Protein AF-A0A7C2L705-F1 (afdb_monomer_lite)

Foldseek 3Di:
DDDPDPPVVPPPPPPPDDDQDAQQVAAEEEECADVSVVCVVVVLVVVVVSNHHSVSYHYFDDQDPVLCVVFQPQLADPPDDPRLSSVRSRVRCLCPVDPDHHQEYEAELEFAAADPCVVVDPGGGDDPSNSCSLVSSCCSCPVVHVSCVVRNYHYHYFYAHNNCVVCHCVRVVD

Sequence (174 aa):
MRIPTLRIWFGKKASAASPPKDRSQVRVGIPKVLNIWSTHQFWVGFLTALGIAPENIVFSSDTSEEQYREYGKGRGTVDCCYPVKCMSGHYGELIFGQKKKLDILLSPMIYSLPSFLRGHVLDTLTCTRVMAGPENIKAGFLKERDVFAENGIRYVSPFVSLGEPEKVPKQLYL

Radius of gyration: 18.91 Å; chains: 1; bounding box: 42×30×74 Å

Structure (mmCIF, N/CA/C/O backbone):
data_AF-A0A7C2L705-F1
#
_entry.id   AF-A0A7C2L705-F1
#
loop_
_atom_site.group_PDB
_atom_site.id
_atom_site.type_symbol
_atom_site.label_atom_id
_atom_site.label_alt_id
_atom_site.label_comp_id
_atom_site.label_asym_id
_atom_site.label_entity_id
_atom_site.label_seq_id
_atom_site.pdbx_PDB_ins_code
_atom_site.Cartn_x
_atom_site.Cartn_y
_atom_site.Cartn_z
_atom_site.occupancy
_atom_site.B_iso_or_equiv
_atom_site.auth_seq_id
_atom_site.auth_comp_id
_atom_site.auth_asym_id
_atom_site.auth_atom_id
_atom_site.pdbx_PDB_model_num
ATOM 1 N N . MET A 1 1 ? -3.731 -5.706 -55.213 1.00 38.78 1 MET A N 1
ATOM 2 C CA . MET A 1 1 ? -3.345 -6.436 -53.986 1.00 38.78 1 MET A CA 1
ATOM 3 C C . MET A 1 1 ? -3.930 -5.675 -52.797 1.00 38.78 1 MET A C 1
ATOM 5 O O . MET A 1 1 ? -3.461 -4.588 -52.498 1.00 38.78 1 MET A O 1
ATOM 9 N N . ARG A 1 2 ? -5.060 -6.130 -52.234 1.00 34.28 2 ARG A N 1
ATOM 10 C CA . ARG A 1 2 ? -5.754 -5.433 -51.133 1.00 34.28 2 ARG A CA 1
ATOM 11 C C . ARG A 1 2 ? -5.105 -5.835 -49.809 1.00 34.28 2 ARG A C 1
ATOM 13 O O . ARG A 1 2 ? -5.141 -7.006 -49.449 1.00 34.28 2 ARG A O 1
ATOM 20 N N . ILE A 1 3 ? -4.511 -4.870 -49.116 1.00 45.12 3 ILE A N 1
ATOM 21 C CA . ILE A 1 3 ? -3.995 -5.037 -47.754 1.00 45.12 3 ILE A CA 1
ATOM 22 C C . ILE A 1 3 ? -5.214 -5.238 -46.835 1.00 45.12 3 ILE A C 1
ATOM 24 O O . ILE A 1 3 ? -6.100 -4.379 -46.844 1.00 45.12 3 ILE A O 1
ATOM 28 N N . PRO A 1 4 ? -5.325 -6.342 -46.073 1.00 44.50 4 PRO A N 1
ATOM 29 C CA . PRO A 1 4 ? -6.442 -6.529 -45.159 1.00 44.50 4 PRO A CA 1
ATOM 30 C C . PRO A 1 4 ? -6.350 -5.476 -44.050 1.00 44.50 4 PRO A C 1
ATOM 32 O O . PRO A 1 4 ? -5.396 -5.433 -43.277 1.00 44.50 4 PRO A O 1
ATOM 35 N N . THR A 1 5 ? -7.344 -4.599 -43.993 1.00 47.56 5 THR A N 1
ATOM 36 C CA . THR A 1 5 ? -7.502 -3.558 -42.975 1.00 47.56 5 THR A CA 1
ATOM 37 C C . THR A 1 5 ? -7.539 -4.152 -41.563 1.00 47.56 5 THR A C 1
ATOM 39 O O . THR A 1 5 ? -8.445 -4.925 -41.264 1.00 47.56 5 THR A O 1
ATOM 42 N N . LEU A 1 6 ? -6.563 -3.753 -40.734 1.00 52.38 6 LEU A N 1
ATOM 43 C CA . LEU A 1 6 ? -6.480 -3.444 -39.280 1.00 52.38 6 LEU A CA 1
ATOM 44 C C . LEU A 1 6 ? -7.605 -3.792 -38.268 1.00 52.38 6 LEU A C 1
ATOM 46 O O . LEU A 1 6 ? -7.425 -3.570 -37.072 1.00 52.38 6 LEU A O 1
ATOM 50 N N . ARG A 1 7 ? -8.749 -4.360 -38.653 1.00 44.66 7 ARG A N 1
ATOM 51 C CA . ARG A 1 7 ? -9.920 -4.565 -37.780 1.00 44.66 7 ARG A CA 1
ATOM 52 C C . ARG A 1 7 ? -9.738 -5.670 -36.728 1.00 44.66 7 ARG A C 1
ATOM 54 O O . ARG A 1 7 ? -10.562 -5.798 -35.831 1.00 44.66 7 ARG A O 1
ATOM 61 N N . ILE A 1 8 ? -8.667 -6.457 -36.819 1.00 48.19 8 ILE A N 1
ATOM 62 C CA . ILE A 1 8 ? -8.456 -7.652 -35.987 1.00 48.19 8 ILE A CA 1
ATOM 63 C C . ILE A 1 8 ? -7.595 -7.365 -34.741 1.00 48.19 8 ILE A C 1
ATOM 65 O O . ILE A 1 8 ? -7.627 -8.140 -33.794 1.00 48.19 8 ILE A O 1
ATOM 69 N N . TRP A 1 9 ? -6.878 -6.233 -34.688 1.00 47.50 9 TRP A N 1
ATOM 70 C CA . TRP A 1 9 ? -5.997 -5.897 -33.553 1.00 47.50 9 TRP A CA 1
ATOM 71 C C . TRP A 1 9 ? -6.748 -5.389 -32.310 1.00 47.50 9 TRP A C 1
ATOM 73 O O . TRP A 1 9 ? -6.304 -5.612 -31.190 1.00 47.50 9 TRP A O 1
ATOM 83 N N . PHE A 1 10 ? -7.922 -4.771 -32.492 1.00 51.25 10 PHE A N 1
ATOM 84 C CA . PHE A 1 10 ? -8.801 -4.319 -31.399 1.00 51.25 10 PHE A CA 1
ATOM 85 C C . PHE A 1 10 ? -9.957 -5.285 -31.103 1.00 51.25 10 PHE A C 1
ATOM 87 O O . PHE A 1 10 ? -10.864 -4.964 -30.332 1.00 51.25 10 PHE A O 1
ATOM 94 N N . GLY A 1 11 ? -9.946 -6.477 -31.703 1.00 47.44 11 GLY A N 1
ATOM 95 C CA . GLY A 1 11 ? -10.909 -7.521 -31.387 1.00 47.44 11 GLY A CA 1
ATOM 96 C C . GLY A 1 11 ? -10.629 -8.085 -29.999 1.00 47.44 11 GLY A C 1
ATOM 97 O O . GLY A 1 11 ? -9.914 -9.075 -29.870 1.00 47.44 11 GLY A O 1
ATOM 98 N N . LYS A 1 12 ? -11.201 -7.484 -28.948 1.00 51.31 12 LYS A N 1
ATOM 99 C CA . LYS A 1 12 ? -11.319 -8.161 -27.654 1.00 51.31 12 LYS A CA 1
ATOM 100 C C . LYS A 1 12 ? -12.071 -9.466 -27.914 1.00 51.31 12 LYS A C 1
ATOM 102 O O . LYS A 1 12 ? -13.272 -9.437 -28.175 1.00 51.31 12 LYS A O 1
ATOM 107 N N . LYS A 1 13 ? -11.394 -10.615 -27.817 1.00 47.62 13 LYS A N 1
ATOM 108 C CA . LYS A 1 13 ? -12.102 -11.842 -27.447 1.00 47.62 13 LYS A CA 1
ATOM 109 C C . LYS A 1 13 ? -12.754 -11.511 -26.113 1.00 47.62 13 LYS A C 1
ATOM 111 O O . LYS A 1 13 ? -12.046 -11.300 -25.130 1.00 47.62 13 LYS A O 1
ATOM 116 N N . ALA A 1 14 ? -14.076 -11.369 -26.102 1.00 48.41 14 ALA A N 1
ATOM 117 C CA . ALA A 1 14 ? -14.806 -11.349 -24.854 1.00 48.41 14 ALA A CA 1
ATOM 118 C C . ALA A 1 14 ? -14.465 -12.679 -24.182 1.00 48.41 14 ALA A C 1
ATOM 120 O O . ALA A 1 14 ? -14.892 -13.738 -24.641 1.00 48.41 14 ALA A O 1
ATOM 121 N N . SER A 1 15 ? -13.607 -12.638 -23.158 1.00 53.81 15 SER A N 1
ATOM 122 C CA . SER A 1 15 ? -13.578 -13.728 -22.193 1.00 53.81 15 SER A CA 1
ATOM 123 C C . SER A 1 15 ? -15.028 -13.911 -21.768 1.00 53.81 15 SER A C 1
ATOM 125 O O . SER A 1 15 ? -15.713 -12.904 -21.569 1.00 53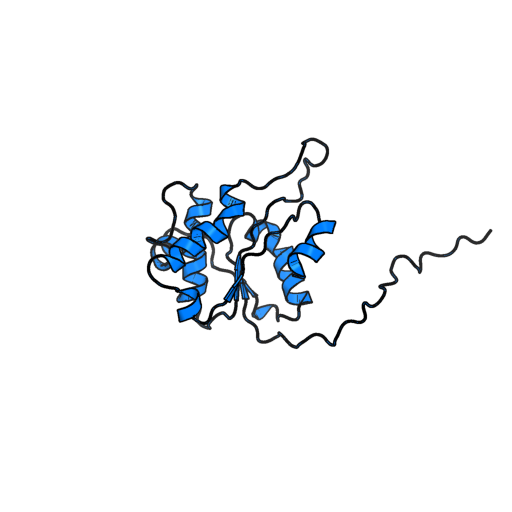.81 15 SER A O 1
ATOM 127 N N . ALA A 1 16 ? -15.515 -15.149 -21.732 1.00 50.62 16 ALA A N 1
ATOM 128 C CA . ALA A 1 16 ? -16.841 -15.479 -21.231 1.00 50.62 16 ALA A CA 1
ATOM 129 C C . ALA A 1 16 ? -16.888 -15.110 -19.739 1.00 50.62 16 ALA A C 1
ATOM 131 O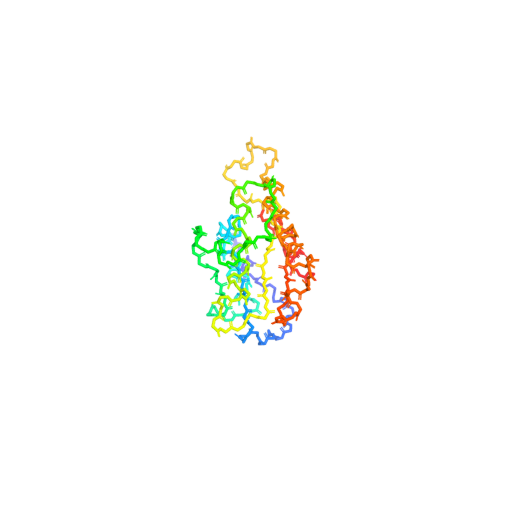 O . ALA A 1 16 ? -16.716 -15.945 -18.859 1.00 50.62 16 ALA A O 1
ATOM 132 N N . ALA A 1 17 ? -16.974 -13.815 -19.462 1.00 59.59 17 ALA A N 1
ATOM 133 C CA . ALA A 1 17 ? -16.891 -13.248 -18.144 1.00 59.59 17 ALA A CA 1
ATOM 134 C C . ALA A 1 17 ? -18.294 -13.315 -17.567 1.00 59.59 17 ALA A C 1
ATOM 136 O O . ALA A 1 17 ? -19.242 -12.773 -18.138 1.00 59.59 17 ALA A O 1
ATOM 137 N N . SER A 1 18 ? -18.411 -13.998 -16.433 1.00 58.12 18 SER A N 1
ATOM 138 C CA . SER A 1 18 ? -19.556 -13.884 -15.541 1.00 58.12 18 SER A CA 1
ATOM 139 C C . SER A 1 18 ? -19.932 -12.404 -15.392 1.00 58.12 18 SER A C 1
ATOM 141 O O . SER A 1 18 ? -19.020 -11.567 -15.367 1.00 58.12 18 SER A O 1
ATOM 143 N N . PRO A 1 19 ? -21.228 -12.057 -15.277 1.00 59.88 19 PRO A N 1
ATOM 144 C CA . PRO A 1 19 ? -21.619 -10.673 -15.049 1.00 59.88 19 PRO A CA 1
ATOM 145 C C . PRO A 1 19 ? -20.802 -10.116 -13.874 1.00 59.88 19 PRO A C 1
ATOM 147 O O . PRO A 1 19 ? -20.641 -10.822 -12.867 1.00 59.88 19 PRO A O 1
ATOM 150 N N . PRO A 1 20 ? -20.209 -8.916 -14.013 1.00 63.56 20 PRO A N 1
ATOM 151 C CA . PRO A 1 20 ? -19.383 -8.346 -12.964 1.00 63.56 20 PRO A CA 1
ATOM 152 C C . PRO A 1 20 ? -20.210 -8.300 -11.682 1.00 63.56 20 PRO A C 1
ATOM 154 O O . PRO A 1 20 ? -21.308 -7.746 -11.658 1.00 63.56 20 PRO A O 1
ATOM 157 N N . LYS A 1 21 ? -19.708 -8.954 -10.628 1.00 77.31 21 LYS A N 1
ATOM 158 C CA . LYS A 1 21 ? -20.323 -8.867 -9.302 1.00 77.31 21 LYS A CA 1
ATOM 159 C C . LYS A 1 21 ? -20.324 -7.395 -8.909 1.00 77.31 21 LYS A C 1
ATOM 161 O O . LYS A 1 21 ? -19.275 -6.759 -9.007 1.00 77.31 21 LYS A O 1
ATOM 166 N N . ASP A 1 22 ? -21.465 -6.874 -8.470 1.00 84.00 22 ASP A N 1
ATOM 167 C CA . ASP A 1 22 ? -21.516 -5.519 -7.935 1.00 84.00 22 ASP A CA 1
ATOM 168 C C . ASP A 1 22 ? -20.645 -5.455 -6.674 1.00 84.00 22 ASP A C 1
ATOM 170 O O . ASP A 1 22 ? -20.900 -6.134 -5.677 1.00 84.00 22 ASP A O 1
ATOM 174 N N . ARG A 1 23 ? -19.557 -4.691 -6.767 1.00 93.44 23 ARG A N 1
ATOM 175 C CA . ARG A 1 23 ? -18.617 -4.418 -5.675 1.00 93.44 23 ARG A CA 1
ATOM 176 C C . ARG A 1 23 ? -18.584 -2.928 -5.349 1.00 93.44 23 ARG A C 1
ATOM 178 O O . ARG A 1 23 ? -17.664 -2.481 -4.669 1.00 93.44 23 ARG A O 1
ATOM 185 N N . SER A 1 24 ? -19.582 -2.168 -5.803 1.00 93.12 24 SER A N 1
ATOM 186 C CA . SER A 1 24 ? -19.630 -0.715 -5.648 1.00 93.12 24 SER A CA 1
ATOM 187 C C . SER A 1 24 ? -19.555 -0.283 -4.187 1.00 93.12 24 SER A C 1
ATOM 189 O O . SER A 1 24 ? -18.954 0.743 -3.900 1.00 93.12 24 SER A O 1
ATOM 191 N N . GLN A 1 25 ? -20.091 -1.088 -3.263 1.00 94.94 25 GLN A N 1
ATOM 192 C CA . GLN A 1 25 ? -20.110 -0.811 -1.822 1.00 94.94 25 GLN A CA 1
ATOM 193 C C . GLN A 1 25 ? -18.804 -1.155 -1.085 1.00 94.94 25 GLN A C 1
ATOM 195 O O . GLN A 1 25 ? -18.646 -0.744 0.061 1.00 94.94 25 GLN A O 1
ATOM 200 N N . VAL A 1 26 ? -17.879 -1.898 -1.706 1.00 97.25 26 VAL A N 1
ATOM 201 C CA . VAL A 1 26 ? -16.642 -2.352 -1.047 1.00 97.25 26 VAL A CA 1
ATOM 202 C C . VAL A 1 26 ? -15.673 -1.185 -0.891 1.00 97.25 26 VAL A C 1
ATOM 204 O O . VAL A 1 26 ? -15.279 -0.573 -1.882 1.00 97.25 26 VAL A O 1
ATOM 207 N N . ARG A 1 27 ? -15.234 -0.914 0.341 1.00 98.19 27 ARG A N 1
ATOM 208 C CA . ARG A 1 27 ? -14.292 0.156 0.691 1.00 98.19 27 ARG A CA 1
ATOM 209 C C . ARG A 1 27 ? -12.884 -0.388 0.869 1.00 98.19 27 ARG A C 1
ATOM 211 O O . ARG A 1 27 ? -12.615 -1.177 1.776 1.00 98.19 27 ARG A O 1
ATOM 218 N N . VAL A 1 28 ? -11.975 0.069 0.014 1.00 98.56 28 VAL A N 1
ATOM 219 C CA . VAL A 1 28 ? -10.578 -0.369 -0.020 1.00 98.56 28 VAL A CA 1
ATOM 220 C C . VAL A 1 28 ? -9.671 0.777 0.407 1.00 98.56 28 VAL A C 1
ATOM 222 O O . VAL A 1 28 ? -9.627 1.814 -0.247 1.00 98.56 28 VAL A O 1
ATOM 225 N N . GLY A 1 29 ? -8.929 0.580 1.494 1.00 98.50 29 GLY A N 1
ATOM 226 C CA . GLY A 1 29 ? -7.869 1.483 1.926 1.00 98.50 29 GLY A CA 1
ATOM 227 C C . GLY A 1 29 ? -6.538 1.134 1.274 1.00 98.50 29 GLY A C 1
ATOM 228 O O . GLY A 1 29 ? -6.134 -0.028 1.294 1.00 98.50 29 GLY A O 1
ATOM 229 N N . ILE A 1 30 ? -5.839 2.134 0.741 1.00 98.50 30 ILE A N 1
ATOM 230 C CA . ILE A 1 30 ? -4.502 2.005 0.158 1.00 98.50 30 ILE A CA 1
ATOM 231 C C . ILE A 1 30 ? -3.564 3.002 0.855 1.00 98.50 30 ILE A C 1
ATOM 233 O O . ILE A 1 30 ? -3.826 4.206 0.846 1.00 98.50 30 ILE A O 1
ATOM 237 N N . PRO A 1 31 ? -2.453 2.555 1.459 1.00 97.94 31 PRO A N 1
ATOM 238 C CA . PRO A 1 31 ? -1.516 3.458 2.113 1.00 97.94 31 PRO A CA 1
ATOM 239 C C . PRO A 1 31 ? -0.768 4.301 1.070 1.00 97.94 31 PRO A C 1
ATOM 241 O O . PRO A 1 31 ? -0.206 3.783 0.101 1.00 97.94 31 PRO A O 1
ATOM 244 N N . LYS A 1 32 ? -0.727 5.615 1.288 1.00 97.31 32 LYS A N 1
ATOM 245 C CA . LYS A 1 32 ? -0.043 6.612 0.455 1.00 97.31 32 LYS A CA 1
ATOM 246 C C . LYS A 1 32 ? 1.462 6.615 0.745 1.00 97.31 32 LYS A C 1
ATOM 248 O O . LYS A 1 32 ? 1.999 7.558 1.312 1.00 97.31 32 LYS A O 1
ATOM 253 N N . VAL A 1 33 ? 2.142 5.527 0.384 1.00 95.50 33 VAL A N 1
ATOM 254 C CA . VAL A 1 33 ? 3.559 5.298 0.717 1.00 95.50 33 VAL A CA 1
ATOM 255 C C . VAL A 1 33 ? 4.350 4.726 -0.449 1.00 95.50 33 VAL A C 1
ATOM 257 O O . VAL A 1 33 ? 3.886 3.818 -1.138 1.00 95.50 33 VAL A O 1
ATOM 260 N N . LEU A 1 34 ? 5.594 5.187 -0.610 1.00 95.25 34 LEU A N 1
ATOM 261 C CA . LEU A 1 34 ? 6.620 4.523 -1.425 1.00 95.25 34 LEU A CA 1
ATOM 262 C C . LEU A 1 34 ? 6.110 4.133 -2.830 1.00 95.25 34 LEU A C 1
ATOM 264 O O . LEU A 1 34 ? 5.387 4.884 -3.485 1.00 95.25 34 LEU A O 1
ATOM 268 N N . ASN A 1 35 ? 6.466 2.935 -3.289 1.00 95.00 35 ASN A N 1
ATOM 269 C CA . ASN A 1 35 ? 6.106 2.418 -4.603 1.00 95.00 35 ASN A CA 1
ATOM 270 C C . ASN A 1 35 ? 4.599 2.190 -4.761 1.00 95.00 35 ASN A C 1
ATOM 272 O O . ASN A 1 35 ? 4.118 2.174 -5.892 1.00 95.00 35 ASN A O 1
ATOM 276 N N . ILE A 1 36 ? 3.846 2.051 -3.663 1.00 96.00 36 ILE A N 1
ATOM 277 C CA . ILE A 1 36 ? 2.380 1.958 -3.703 1.00 96.00 36 ILE A CA 1
ATOM 278 C C . ILE A 1 36 ? 1.816 3.288 -4.203 1.00 96.00 36 ILE A C 1
ATOM 280 O O . ILE A 1 36 ? 0.993 3.302 -5.117 1.00 96.00 36 ILE A O 1
ATOM 284 N N . TRP A 1 37 ? 2.325 4.410 -3.683 1.00 96.38 37 TRP A N 1
ATOM 285 C CA . TRP A 1 37 ? 1.936 5.732 -4.162 1.00 96.38 37 TRP A CA 1
ATOM 286 C C . TRP A 1 37 ? 2.449 6.011 -5.574 1.00 96.38 37 TRP A C 1
ATOM 288 O O . TRP A 1 37 ? 1.676 6.447 -6.420 1.00 96.38 37 TRP A O 1
ATOM 298 N N . SER A 1 38 ? 3.703 5.685 -5.893 1.00 94.50 38 SER A N 1
ATOM 299 C CA . SER A 1 38 ? 4.228 5.883 -7.257 1.00 94.50 38 SER A CA 1
ATOM 300 C C . SER A 1 38 ? 3.460 5.092 -8.324 1.00 94.50 38 SER A C 1
ATOM 302 O O . SER A 1 38 ? 3.495 5.449 -9.496 1.00 94.50 38 SER A O 1
ATOM 304 N N . THR A 1 39 ? 2.741 4.036 -7.928 1.00 96.19 39 THR A N 1
ATOM 305 C CA . THR A 1 39 ? 1.924 3.199 -8.820 1.00 96.19 39 THR A CA 1
ATOM 306 C C . THR A 1 39 ? 0.420 3.321 -8.561 1.00 96.19 39 THR A C 1
ATOM 308 O O . THR A 1 39 ? -0.355 2.508 -9.061 1.00 96.19 39 THR A O 1
ATOM 311 N N . HIS A 1 40 ? -0.033 4.350 -7.832 1.00 96.12 40 HIS A N 1
ATOM 312 C CA . HIS A 1 40 ? -1.442 4.515 -7.444 1.00 96.12 40 HIS A CA 1
ATOM 313 C C . HIS A 1 40 ? -2.410 4.470 -8.635 1.00 96.12 40 HIS A C 1
ATOM 315 O O . HIS A 1 40 ? -3.484 3.888 -8.520 1.00 96.12 40 HIS A O 1
ATOM 321 N N . GLN A 1 41 ? -2.024 5.019 -9.792 1.00 96.62 41 GLN A N 1
ATOM 322 C CA . GLN A 1 41 ? -2.859 5.022 -10.999 1.00 96.62 41 GLN A CA 1
ATOM 323 C C . GLN A 1 41 ? -3.199 3.604 -11.475 1.00 96.62 41 GLN A C 1
ATOM 325 O O . GLN A 1 41 ? -4.331 3.348 -11.884 1.00 96.62 41 GLN A O 1
ATOM 330 N N . PHE A 1 42 ? -2.246 2.671 -11.372 1.00 96.75 42 PHE A N 1
ATOM 331 C CA . PHE A 1 42 ? -2.491 1.263 -11.674 1.00 96.75 42 PHE A CA 1
ATOM 332 C C . PHE A 1 42 ? -3.520 0.671 -10.706 1.00 96.75 42 PHE A C 1
ATOM 334 O O . PHE A 1 42 ? -4.477 0.041 -11.147 1.00 96.75 42 PHE A O 1
ATOM 341 N N . TRP A 1 43 ? -3.366 0.914 -9.401 1.00 97.25 43 TRP A N 1
ATOM 342 C CA . TRP A 1 43 ? -4.262 0.371 -8.375 1.00 97.25 43 TRP A CA 1
ATOM 343 C C . TRP A 1 43 ? -5.680 0.928 -8.474 1.00 97.25 43 TRP A C 1
ATOM 345 O O . TRP A 1 43 ? -6.634 0.159 -8.389 1.00 97.25 43 TRP A O 1
ATOM 355 N N . VAL A 1 44 ? -5.827 2.232 -8.722 1.00 97.75 44 VAL A N 1
ATOM 356 C CA . VAL A 1 44 ? -7.134 2.857 -8.970 1.00 97.75 44 VAL A CA 1
ATOM 357 C C . VAL A 1 44 ? -7.799 2.213 -10.184 1.00 97.75 44 VAL A C 1
ATOM 359 O O . VAL A 1 44 ? -8.917 1.717 -10.076 1.00 97.75 44 VAL A O 1
ATOM 362 N N . GLY A 1 45 ? -7.093 2.135 -11.318 1.00 96.50 45 GLY A N 1
ATOM 363 C CA . GLY A 1 45 ? -7.629 1.521 -12.534 1.00 96.50 45 GLY A CA 1
ATOM 364 C C . GLY A 1 45 ? -7.996 0.046 -12.348 1.00 96.50 45 GLY A C 1
ATOM 365 O O . GLY A 1 45 ? -9.057 -0.385 -12.795 1.00 96.50 45 GLY A O 1
ATOM 366 N N . PHE A 1 46 ? -7.158 -0.717 -11.644 1.00 95.81 46 PHE A N 1
ATOM 367 C CA . PHE A 1 46 ? -7.397 -2.124 -11.337 1.00 95.81 46 PHE A CA 1
ATOM 368 C C . PHE A 1 46 ? -8.652 -2.319 -10.478 1.00 95.81 46 PHE A C 1
ATOM 370 O O . PHE A 1 46 ? -9.528 -3.100 -10.845 1.00 95.81 46 PHE A O 1
ATOM 377 N N . LEU A 1 47 ? -8.782 -1.590 -9.367 1.00 96.19 47 LEU A N 1
ATOM 378 C CA . LEU A 1 47 ? -9.929 -1.718 -8.465 1.00 96.19 47 LEU A CA 1
ATOM 379 C C . LEU A 1 47 ? -11.228 -1.240 -9.119 1.00 96.19 47 LEU A C 1
ATOM 381 O O . LEU A 1 47 ? -12.257 -1.906 -8.994 1.00 96.19 47 LEU A O 1
ATOM 385 N N . THR A 1 48 ? -11.183 -0.147 -9.883 1.00 95.56 48 THR A N 1
ATOM 386 C CA . THR A 1 48 ? -12.343 0.310 -10.655 1.00 95.56 48 THR A CA 1
ATOM 387 C C . THR A 1 48 ? -12.749 -0.716 -11.715 1.00 95.56 48 THR A C 1
ATOM 389 O O . THR A 1 48 ? -13.934 -1.010 -11.856 1.00 95.56 48 THR A O 1
ATOM 392 N N . ALA A 1 49 ? -11.793 -1.351 -12.404 1.00 93.50 49 ALA A N 1
ATOM 393 C CA . ALA A 1 49 ? -12.085 -2.438 -13.343 1.00 93.50 49 ALA A CA 1
ATOM 394 C C . ALA A 1 49 ? -12.673 -3.689 -12.659 1.00 93.50 49 ALA A C 1
ATOM 396 O O . ALA A 1 49 ? -13.420 -4.437 -13.290 1.00 93.50 49 ALA A O 1
ATOM 397 N N . LEU A 1 50 ? -12.384 -3.907 -11.371 1.00 92.25 50 LEU A N 1
ATOM 398 C CA . LEU A 1 50 ? -13.013 -4.953 -10.559 1.00 92.25 50 LEU A CA 1
ATOM 399 C C . LEU A 1 50 ? -14.441 -4.609 -10.098 1.00 92.25 50 LEU A C 1
ATOM 401 O O . LEU A 1 50 ? -15.091 -5.483 -9.514 1.00 92.25 50 LEU A O 1
ATOM 405 N N . GLY A 1 51 ? -14.929 -3.392 -10.356 1.00 93.44 51 GLY A N 1
ATOM 406 C CA . GLY A 1 51 ? -16.270 -2.929 -9.989 1.00 93.44 51 GLY A CA 1
ATOM 407 C C . GLY A 1 51 ? -16.349 -2.166 -8.664 1.00 93.44 51 GLY A C 1
ATOM 408 O O . GLY A 1 51 ? -17.450 -1.976 -8.155 1.00 93.44 51 GLY A O 1
ATOM 409 N N . ILE A 1 52 ? -15.216 -1.750 -8.087 1.00 95.94 52 ILE A N 1
ATOM 410 C CA . ILE A 1 52 ? -15.195 -0.892 -6.893 1.00 95.94 52 ILE A CA 1
ATOM 411 C C . ILE A 1 52 ? -15.444 0.557 -7.313 1.00 95.94 52 ILE A C 1
ATOM 413 O O . ILE A 1 52 ? -14.800 1.063 -8.237 1.00 95.94 52 ILE A O 1
ATOM 417 N N . ALA A 1 53 ? -16.368 1.226 -6.624 1.00 95.81 53 ALA A N 1
ATOM 418 C CA . ALA A 1 53 ? -16.672 2.626 -6.886 1.00 95.81 53 ALA A CA 1
ATOM 419 C C . ALA A 1 53 ? -15.456 3.512 -6.526 1.00 95.81 53 ALA A C 1
ATOM 421 O O . ALA A 1 53 ? -14.869 3.309 -5.458 1.00 95.81 53 ALA A O 1
ATOM 422 N N . PRO A 1 54 ? -15.036 4.468 -7.377 1.00 95.25 54 PRO A N 1
ATOM 423 C CA . PRO A 1 54 ? -13.849 5.292 -7.129 1.00 95.25 54 PRO A CA 1
ATOM 424 C C . PRO A 1 54 ? -13.839 6.006 -5.769 1.00 95.25 54 PRO A C 1
ATOM 426 O O . PRO A 1 54 ? -12.797 6.092 -5.128 1.00 95.25 54 PRO A O 1
ATOM 429 N N . GLU A 1 55 ? -14.996 6.459 -5.287 1.00 95.88 55 GLU A N 1
ATOM 430 C CA . GLU A 1 55 ? -15.182 7.100 -3.978 1.00 95.88 55 GLU A CA 1
ATOM 431 C C . GLU A 1 55 ? -14.909 6.174 -2.781 1.00 95.88 55 GLU A C 1
ATOM 433 O O . GLU A 1 55 ? -14.701 6.639 -1.658 1.00 95.88 55 GLU A O 1
ATOM 438 N N . ASN A 1 56 ? -14.902 4.863 -3.017 1.00 97.69 56 ASN A N 1
ATOM 439 C CA . ASN A 1 56 ? -14.618 3.839 -2.023 1.00 97.69 56 ASN A CA 1
ATOM 440 C C . ASN A 1 56 ? -13.158 3.360 -2.064 1.00 97.69 56 ASN A C 1
ATOM 442 O O . ASN A 1 56 ? -12.776 2.503 -1.267 1.00 97.69 56 ASN A O 1
ATOM 446 N N . ILE A 1 57 ? -12.326 3.951 -2.928 1.00 98.19 57 ILE A N 1
ATOM 447 C CA . ILE A 1 57 ? -10.870 3.799 -2.912 1.00 98.19 57 ILE A CA 1
ATOM 448 C C . ILE A 1 57 ? -10.294 4.925 -2.049 1.00 98.19 57 ILE A C 1
ATOM 450 O O . ILE A 1 57 ? -10.216 6.081 -2.462 1.00 98.19 57 ILE A O 1
ATOM 454 N N . VAL A 1 58 ? -9.913 4.590 -0.819 1.00 98.31 58 VAL A N 1
ATOM 455 C CA . VAL A 1 58 ? -9.490 5.555 0.199 1.00 98.31 58 VAL A CA 1
ATOM 456 C C . VAL A 1 58 ? -7.977 5.510 0.357 1.00 98.31 58 VAL A C 1
ATOM 458 O O . VAL A 1 58 ? -7.412 4.459 0.646 1.00 98.31 58 VAL A O 1
ATOM 461 N N . PHE A 1 59 ? -7.315 6.655 0.221 1.00 98.31 59 PHE A N 1
ATOM 462 C CA . PHE A 1 59 ? -5.897 6.789 0.547 1.00 98.31 59 PHE A CA 1
ATOM 463 C C . PHE A 1 59 ? -5.715 7.393 1.940 1.00 98.31 59 PHE A C 1
ATOM 465 O O . PHE A 1 59 ? -6.508 8.231 2.366 1.00 98.31 59 PHE A O 1
ATOM 472 N N . SER A 1 60 ? -4.659 6.983 2.641 1.00 98.19 60 SER A N 1
ATOM 473 C CA . SER A 1 60 ? -4.195 7.672 3.855 1.00 98.19 60 SER A CA 1
ATOM 474 C C . SER A 1 60 ? -3.743 9.103 3.532 1.00 98.19 60 SER A C 1
ATOM 476 O O . SER A 1 60 ? -3.386 9.388 2.383 1.00 98.19 60 SER A O 1
ATOM 478 N N . SER A 1 61 ? -3.664 9.969 4.539 1.00 97.44 61 SER A N 1
ATOM 479 C CA . SER A 1 61 ? -3.140 11.328 4.385 1.00 97.44 61 SER A CA 1
ATOM 480 C C . SER A 1 61 ? -1.643 11.352 4.053 1.00 97.44 61 SER A C 1
ATOM 482 O O . SER A 1 61 ? -0.966 10.315 4.018 1.00 97.44 61 SER A O 1
ATOM 484 N N . ASP A 1 62 ? -1.143 12.550 3.746 1.00 97.19 62 ASP A N 1
ATOM 485 C CA . ASP A 1 62 ? 0.280 12.786 3.519 1.00 97.19 62 ASP A CA 1
ATOM 486 C C . ASP A 1 62 ? 1.102 12.427 4.754 1.00 97.19 62 ASP A C 1
ATOM 488 O O . ASP A 1 62 ? 0.677 12.625 5.891 1.00 97.19 62 ASP A O 1
ATOM 492 N N . THR A 1 63 ? 2.297 11.891 4.516 1.00 96.50 63 THR A N 1
ATOM 493 C CA . THR A 1 63 ? 3.192 11.480 5.592 1.00 96.50 63 THR A CA 1
ATOM 494 C C . THR A 1 63 ? 3.562 12.675 6.467 1.00 96.50 63 THR A C 1
ATOM 496 O O . THR A 1 63 ? 4.143 13.647 5.984 1.00 96.50 63 THR A O 1
ATOM 499 N N . SER A 1 64 ? 3.292 12.569 7.766 1.00 95.81 64 SER A N 1
ATOM 500 C CA . SER A 1 64 ? 3.720 13.538 8.776 1.00 95.81 64 SER A CA 1
ATOM 501 C C . SER A 1 64 ? 4.193 12.837 10.048 1.00 95.81 64 SER A C 1
ATOM 503 O O . SER A 1 64 ? 3.887 11.664 10.298 1.00 95.81 64 SER A O 1
ATOM 505 N N . GLU A 1 65 ? 4.956 13.550 10.876 1.00 93.62 65 GLU A N 1
ATOM 506 C CA . GLU A 1 65 ? 5.338 13.023 12.185 1.00 93.62 65 GLU A CA 1
ATOM 507 C C . GLU A 1 65 ? 4.119 12.827 13.087 1.00 93.62 65 GLU A C 1
ATOM 509 O O . GLU A 1 65 ? 4.070 11.867 13.852 1.00 93.62 65 GLU A O 1
ATOM 514 N N . GLU A 1 66 ? 3.135 13.721 12.995 1.00 95.81 66 GLU A N 1
ATOM 515 C CA . GLU A 1 66 ? 1.879 13.677 13.741 1.00 95.81 66 GLU A CA 1
ATOM 516 C C . GLU A 1 66 ? 1.117 12.394 13.416 1.00 95.81 66 GLU A C 1
ATOM 518 O O . GLU A 1 66 ? 0.778 11.642 14.330 1.00 95.81 66 GLU A O 1
ATOM 523 N N . GLN A 1 67 ? 0.958 12.080 12.125 1.00 96.31 67 GLN A N 1
ATOM 524 C CA . GLN A 1 67 ? 0.325 10.844 11.663 1.00 96.31 67 GLN A CA 1
ATOM 525 C C . GLN A 1 67 ? 1.049 9.614 12.228 1.00 96.31 67 GLN A C 1
ATOM 527 O O . GLN A 1 67 ? 0.419 8.689 12.745 1.00 96.31 67 GLN A O 1
ATOM 532 N N . TYR A 1 68 ? 2.386 9.594 12.186 1.00 93.88 68 TYR A N 1
ATOM 533 C CA . TYR A 1 68 ? 3.158 8.489 12.756 1.00 93.88 68 TYR A CA 1
ATOM 534 C C . TYR A 1 68 ? 2.997 8.385 14.280 1.00 93.88 68 TYR A C 1
ATOM 536 O O . TYR A 1 68 ? 2.830 7.282 14.808 1.00 93.88 68 TYR A O 1
ATOM 544 N N . ARG A 1 69 ? 3.037 9.513 14.997 1.00 93.94 69 ARG A N 1
ATOM 545 C CA . ARG A 1 69 ? 2.881 9.568 16.458 1.00 93.94 69 ARG A CA 1
ATOM 546 C C . ARG A 1 69 ? 1.508 9.064 16.899 1.00 93.94 69 ARG A C 1
ATOM 548 O O . ARG A 1 69 ? 1.442 8.301 17.861 1.00 93.94 69 ARG A O 1
ATOM 555 N N . GLU A 1 70 ? 0.454 9.476 16.204 1.00 95.88 70 GLU A N 1
ATOM 556 C CA . GLU A 1 70 ? -0.935 9.157 16.538 1.00 95.88 70 GLU A CA 1
ATOM 557 C C . GLU A 1 70 ? -1.287 7.705 16.191 1.00 95.88 70 GLU A C 1
ATOM 559 O O . GLU A 1 70 ? -1.829 6.976 17.022 1.00 95.88 70 GLU A O 1
ATOM 564 N N . TYR A 1 71 ? -0.908 7.249 14.995 1.00 95.50 71 TYR A N 1
ATOM 565 C CA . TYR A 1 71 ? -1.394 5.980 14.449 1.00 95.50 71 TYR A CA 1
ATOM 566 C C . TYR A 1 71 ? -0.343 4.858 14.403 1.00 95.50 71 TYR A C 1
ATOM 568 O O . TYR A 1 71 ? -0.684 3.675 14.482 1.00 95.50 71 TYR A O 1
ATOM 576 N N . GLY A 1 72 ? 0.942 5.202 14.289 1.00 91.38 72 GLY A N 1
ATOM 577 C CA . GLY A 1 72 ? 2.026 4.258 13.984 1.00 91.38 72 GLY A CA 1
ATOM 578 C C . GLY A 1 72 ? 2.945 3.886 15.151 1.00 91.38 72 GLY A C 1
ATOM 579 O O . GLY A 1 72 ? 3.726 2.932 15.031 1.00 91.38 72 GLY A O 1
ATOM 580 N N . LYS A 1 73 ? 2.876 4.615 16.274 1.00 85.75 73 LYS A N 1
ATOM 581 C CA . LYS A 1 73 ? 3.785 4.459 17.421 1.00 85.75 73 LYS A CA 1
ATOM 582 C C . LYS A 1 73 ? 3.773 3.024 17.962 1.00 85.75 73 LYS A C 1
ATOM 584 O O . LYS A 1 73 ? 2.723 2.460 18.254 1.00 85.75 73 LYS A O 1
ATOM 589 N N . GLY A 1 74 ? 4.966 2.440 18.103 1.00 85.56 74 GLY A N 1
ATOM 590 C CA . GLY A 1 74 ? 5.165 1.090 18.649 1.00 85.56 74 GLY A CA 1
ATOM 591 C C . GLY A 1 74 ? 4.864 -0.065 17.685 1.00 85.56 74 GLY A C 1
ATOM 592 O O . GLY A 1 74 ? 5.010 -1.215 18.082 1.00 85.56 74 GLY A O 1
ATOM 593 N N . ARG A 1 75 ? 4.473 0.220 16.433 1.00 86.81 75 ARG A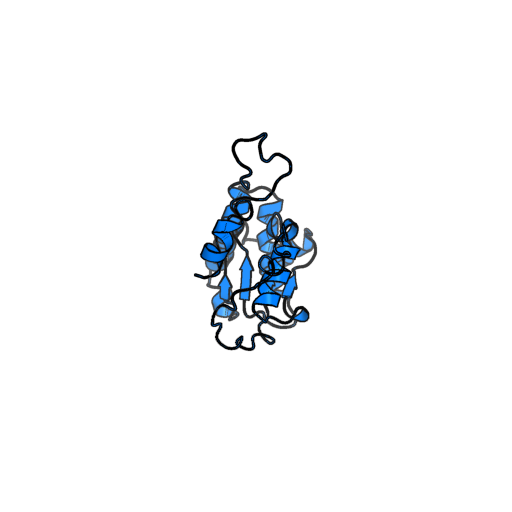 N 1
ATOM 594 C CA . ARG A 1 75 ? 4.137 -0.795 15.412 1.00 86.81 75 ARG A CA 1
ATOM 595 C C . ARG A 1 75 ? 5.117 -0.853 14.235 1.00 86.81 75 ARG A C 1
ATOM 597 O O . ARG A 1 75 ? 4.984 -1.713 13.373 1.00 86.81 75 ARG A O 1
ATOM 604 N N . GLY A 1 76 ? 6.077 0.070 14.171 1.00 81.00 76 GLY A N 1
ATOM 605 C CA . GLY A 1 76 ? 7.130 0.085 13.152 1.00 81.00 76 GLY A CA 1
ATOM 606 C C . GLY A 1 76 ? 8.371 -0.706 13.578 1.00 81.00 76 GLY A C 1
ATOM 607 O O . GLY A 1 76 ? 8.661 -0.821 14.768 1.00 81.00 76 GLY A O 1
ATOM 608 N N . THR A 1 77 ? 9.139 -1.210 12.608 1.00 76.06 77 THR A N 1
ATOM 609 C CA . THR A 1 77 ? 10.452 -1.815 12.888 1.00 76.06 77 THR A CA 1
ATOM 610 C C . THR A 1 77 ? 11.515 -0.737 13.130 1.00 76.06 77 THR A C 1
ATOM 612 O O . THR A 1 77 ? 11.541 0.298 12.459 1.00 76.06 77 THR A O 1
ATOM 615 N N . VAL A 1 78 ? 12.431 -0.987 14.067 1.00 73.50 78 VAL A N 1
ATOM 616 C CA . VAL A 1 78 ? 13.489 -0.032 14.445 1.00 73.50 78 VAL A CA 1
ATOM 617 C C . VAL A 1 78 ? 14.555 0.097 13.345 1.00 73.50 78 VAL A C 1
ATOM 619 O O . VAL A 1 78 ? 15.030 1.202 13.080 1.00 73.50 78 VAL A O 1
ATOM 622 N N . ASP A 1 79 ? 14.829 -0.984 12.608 1.00 80.06 79 ASP A N 1
ATOM 623 C CA . ASP A 1 79 ? 15.979 -1.075 11.689 1.00 80.06 79 ASP A CA 1
ATOM 624 C C . ASP A 1 79 ? 15.676 -0.798 10.204 1.00 80.06 79 ASP A C 1
ATOM 626 O O . ASP A 1 79 ? 16.462 -1.159 9.325 1.00 80.06 79 ASP A O 1
ATOM 630 N N . CYS A 1 80 ? 14.530 -0.197 9.868 1.00 83.56 80 CYS A N 1
ATOM 631 C CA . CYS A 1 80 ? 14.250 0.207 8.484 1.00 83.56 80 CYS A CA 1
ATOM 632 C C . CYS A 1 80 ? 14.454 1.711 8.243 1.00 83.56 80 CYS A C 1
ATOM 634 O O . CYS A 1 80 ? 14.529 2.526 9.170 1.00 83.56 80 CYS A O 1
ATOM 636 N N . CYS A 1 81 ? 14.575 2.077 6.965 1.00 91.00 81 CYS A N 1
ATOM 637 C CA . CYS A 1 81 ? 14.637 3.470 6.543 1.00 91.00 81 CYS A CA 1
ATOM 638 C C . CYS A 1 81 ? 13.329 4.199 6.884 1.00 91.00 81 CYS A C 1
ATOM 640 O O . CYS A 1 81 ? 12.257 3.593 6.933 1.00 91.00 81 CYS A O 1
ATOM 642 N N . TYR A 1 82 ? 13.423 5.511 7.108 1.00 90.06 82 TYR A N 1
ATOM 643 C CA . TYR A 1 82 ? 12.296 6.330 7.558 1.00 90.06 82 TYR A CA 1
ATOM 644 C C . TYR A 1 82 ? 11.017 6.159 6.709 1.00 90.06 82 TYR A C 1
ATOM 646 O O . TYR A 1 82 ? 9.975 5.885 7.297 1.00 90.06 82 TYR A O 1
ATOM 654 N N . PRO A 1 83 ? 11.066 6.147 5.359 1.00 90.12 83 PRO A N 1
ATOM 655 C CA . PRO A 1 83 ? 9.862 5.941 4.548 1.00 90.12 83 PRO A CA 1
ATOM 656 C C . PRO A 1 83 ? 9.127 4.613 4.802 1.00 90.12 83 PRO A C 1
ATOM 658 O O . PRO A 1 83 ? 7.903 4.558 4.716 1.00 90.12 83 PRO A O 1
ATOM 661 N N . VAL A 1 84 ? 9.853 3.537 5.131 1.00 93.38 84 VAL A N 1
ATOM 662 C CA . VAL A 1 84 ? 9.239 2.245 5.483 1.00 93.38 84 VAL A CA 1
ATOM 663 C C . VAL A 1 84 ? 8.670 2.293 6.903 1.00 93.38 84 VAL A C 1
ATOM 665 O O . VAL A 1 84 ? 7.619 1.709 7.147 1.00 93.38 84 VAL A O 1
ATOM 668 N N . LYS A 1 85 ? 9.297 3.029 7.835 1.00 91.12 85 LYS A N 1
ATOM 669 C CA . LYS A 1 85 ? 8.747 3.253 9.189 1.00 91.12 85 LYS A CA 1
ATOM 670 C C . LYS A 1 85 ? 7.402 3.966 9.133 1.00 91.12 85 LYS A C 1
ATOM 672 O O . LYS A 1 85 ? 6.476 3.563 9.829 1.00 91.12 85 LYS A O 1
ATOM 677 N N . CYS A 1 86 ? 7.277 4.973 8.270 1.00 94.06 86 CYS A N 1
ATOM 678 C CA . CYS A 1 86 ? 6.054 5.757 8.117 1.00 94.06 86 CYS A CA 1
ATOM 679 C C . CYS A 1 86 ? 4.830 4.902 7.762 1.00 94.06 86 CYS A C 1
ATOM 681 O O . CYS A 1 86 ? 3.721 5.251 8.158 1.00 94.06 86 CYS A O 1
ATOM 683 N N . MET A 1 87 ? 5.011 3.756 7.090 1.00 95.94 87 MET A N 1
ATOM 684 C CA . MET A 1 87 ? 3.917 2.846 6.727 1.00 95.94 87 MET A CA 1
ATOM 685 C C . MET A 1 87 ? 3.032 2.452 7.919 1.00 95.94 87 MET A C 1
ATOM 687 O O . MET A 1 87 ? 1.828 2.292 7.729 1.00 95.94 87 MET A O 1
ATOM 691 N N . SER A 1 88 ? 3.580 2.334 9.138 1.00 95.88 88 SER A N 1
ATOM 692 C CA . SER A 1 88 ? 2.760 2.017 10.316 1.00 95.88 88 SER A CA 1
ATOM 693 C C . SER A 1 88 ? 1.768 3.132 10.657 1.00 95.88 88 SER A C 1
ATOM 695 O O . SER A 1 88 ? 0.646 2.833 11.057 1.00 95.88 88 SER A O 1
ATOM 697 N N . GLY A 1 89 ? 2.146 4.398 10.451 1.00 97.06 89 GLY A N 1
ATOM 698 C CA . GLY A 1 89 ? 1.254 5.550 10.595 1.00 97.06 89 GLY A CA 1
ATOM 699 C C . GLY A 1 89 ? 0.110 5.493 9.587 1.00 97.06 89 GLY A C 1
ATOM 700 O O . GLY A 1 89 ? -1.052 5.528 9.975 1.00 97.06 89 GLY A O 1
ATOM 701 N N . HIS A 1 90 ? 0.431 5.283 8.309 1.00 98.06 90 HIS A N 1
ATOM 702 C CA . HIS A 1 90 ? -0.574 5.175 7.247 1.00 98.06 90 HIS A CA 1
ATOM 703 C C . HIS A 1 90 ? -1.544 4.001 7.457 1.00 98.06 90 HIS A C 1
ATOM 705 O O . HIS A 1 90 ? -2.741 4.136 7.220 1.00 98.06 90 HIS A O 1
ATOM 711 N N . TYR A 1 91 ? -1.054 2.847 7.920 1.00 97.69 91 TYR A N 1
ATOM 712 C CA . TYR A 1 91 ? -1.913 1.704 8.240 1.00 97.69 91 TYR A CA 1
ATOM 713 C C . TYR A 1 91 ? -2.838 2.022 9.408 1.00 97.69 91 TYR A C 1
ATOM 715 O O . TYR A 1 91 ? -4.041 1.795 9.317 1.00 97.69 91 TYR A O 1
ATOM 723 N N . GLY A 1 92 ? -2.285 2.557 10.497 1.00 97.38 92 GLY A N 1
ATOM 724 C CA . GLY A 1 92 ? -3.080 2.889 11.670 1.00 97.38 92 GLY A CA 1
ATOM 725 C C . GLY A 1 92 ? -4.125 3.962 11.360 1.00 97.38 92 GLY A C 1
ATOM 726 O O . GLY A 1 92 ? -5.249 3.844 11.827 1.00 97.38 92 GLY A O 1
ATOM 727 N N . GLU A 1 93 ? -3.812 4.947 10.518 1.00 98.19 93 GLU A N 1
ATOM 728 C CA . GLU A 1 93 ? -4.773 5.966 10.084 1.00 98.19 93 GLU A CA 1
ATOM 729 C C . GLU A 1 93 ? -5.899 5.352 9.241 1.00 98.19 93 GLU A C 1
ATOM 731 O O . GLU A 1 93 ? -7.071 5.678 9.430 1.00 98.19 93 GLU A O 1
ATOM 736 N N . LEU A 1 94 ? -5.579 4.435 8.324 1.00 98.25 94 LEU A N 1
ATOM 737 C CA . LEU A 1 94 ? -6.589 3.730 7.530 1.00 98.25 94 LEU A CA 1
ATOM 738 C C . LEU A 1 94 ? -7.483 2.826 8.388 1.00 98.25 94 LEU A C 1
ATOM 740 O O . LEU A 1 94 ? -8.655 2.647 8.069 1.00 98.25 94 LEU A O 1
ATOM 744 N N . ILE A 1 95 ? -6.958 2.266 9.476 1.00 97.19 95 ILE A N 1
ATOM 745 C CA . ILE A 1 95 ? -7.724 1.392 10.371 1.00 97.19 95 ILE A CA 1
ATOM 746 C C . ILE A 1 95 ? -8.559 2.212 11.364 1.00 97.19 95 ILE A C 1
ATOM 748 O O . ILE A 1 95 ? -9.742 1.935 11.544 1.00 97.19 95 ILE A O 1
ATOM 752 N N . PHE A 1 96 ? -7.957 3.212 12.011 1.00 96.69 96 PHE A N 1
ATOM 753 C CA . PHE A 1 96 ? -8.527 3.897 13.177 1.00 96.69 96 PHE A CA 1
ATOM 754 C C . PHE A 1 96 ? -8.968 5.339 12.904 1.00 96.69 96 PHE A C 1
ATOM 756 O O . PHE A 1 96 ? -9.857 5.837 13.587 1.00 96.69 96 PHE A O 1
ATOM 763 N N . GLY A 1 97 ? -8.371 6.015 11.920 1.00 95.44 97 GLY A N 1
ATOM 764 C CA . GLY A 1 97 ? -8.638 7.426 11.604 1.00 95.44 97 GLY A CA 1
ATOM 765 C C . GLY A 1 97 ? -9.807 7.649 10.638 1.00 95.44 97 GLY A C 1
ATOM 766 O O . GLY A 1 97 ? -10.163 8.786 10.329 1.00 95.44 97 GLY A O 1
ATOM 767 N N . GLN A 1 98 ? -10.423 6.579 10.128 1.00 95.06 98 GLN A N 1
ATOM 768 C CA . GLN A 1 98 ? -11.479 6.684 9.122 1.00 95.06 98 GLN A CA 1
ATOM 769 C C . GLN A 1 98 ? -12.860 6.858 9.758 1.00 95.06 98 GLN A C 1
ATOM 771 O O . GLN A 1 98 ? -13.279 6.073 10.604 1.00 95.06 98 GLN A O 1
ATOM 776 N N . LYS A 1 99 ? -13.636 7.834 9.266 1.00 93.19 99 LYS A N 1
ATOM 777 C CA . LYS A 1 99 ? -15.034 8.054 9.699 1.00 93.19 99 LYS A CA 1
ATOM 778 C C . LYS A 1 99 ? -15.954 6.871 9.392 1.00 93.19 99 LYS A C 1
ATOM 780 O O . LYS A 1 99 ? -16.923 6.622 10.100 1.00 93.19 99 LYS A O 1
ATOM 785 N N . LYS A 1 100 ? -15.682 6.181 8.287 1.00 94.75 100 LYS A N 1
ATOM 786 C CA . LYS A 1 100 ? -16.376 4.966 7.858 1.00 94.75 100 LYS A CA 1
ATOM 787 C C . LYS A 1 100 ? -15.342 3.842 7.818 1.00 94.75 100 LYS A C 1
ATOM 789 O O . LYS A 1 100 ? -14.236 4.072 7.325 1.00 94.75 100 LYS A O 1
ATOM 794 N N . LYS A 1 101 ? -15.709 2.640 8.263 1.00 94.88 101 LYS A N 1
ATOM 795 C CA . LYS A 1 101 ? -14.814 1.472 8.270 1.00 94.88 101 LYS A CA 1
ATOM 796 C C . LYS A 1 101 ? -14.462 1.002 6.857 1.00 94.88 101 LYS A C 1
ATOM 798 O O . LYS A 1 101 ? -15.268 1.149 5.936 1.00 94.88 101 LYS A O 1
ATOM 803 N N . LEU A 1 102 ? -13.251 0.482 6.696 1.00 97.94 102 LEU A N 1
ATOM 804 C CA . LEU A 1 102 ? -12.809 -0.182 5.471 1.00 97.94 102 LEU A CA 1
ATOM 805 C C . LEU A 1 102 ? -13.219 -1.654 5.505 1.00 97.94 102 LEU A C 1
ATOM 807 O O . LEU A 1 102 ? -13.267 -2.247 6.578 1.00 97.94 102 LEU A O 1
ATOM 811 N N . ASP A 1 103 ? -13.435 -2.244 4.335 1.00 98.19 103 ASP A N 1
ATOM 812 C CA . ASP A 1 103 ? -13.602 -3.693 4.195 1.00 98.19 103 ASP A CA 1
ATOM 813 C C . ASP A 1 103 ? -12.254 -4.365 3.911 1.00 98.19 103 ASP A C 1
ATOM 815 O O . ASP A 1 103 ? -11.980 -5.481 4.353 1.00 98.19 103 ASP A O 1
ATOM 819 N N . ILE A 1 104 ? -11.390 -3.678 3.156 1.00 98.31 104 ILE A N 1
ATOM 820 C CA . ILE A 1 104 ? -10.093 -4.186 2.710 1.00 98.31 104 ILE A CA 1
ATOM 821 C C . ILE A 1 104 ? -9.021 -3.131 2.970 1.00 98.31 104 ILE A C 1
ATOM 823 O O . ILE A 1 104 ? -9.205 -1.965 2.630 1.00 98.31 104 ILE A O 1
ATOM 827 N N . LEU A 1 105 ? -7.871 -3.547 3.500 1.00 98.50 105 LEU A N 1
ATOM 828 C CA . LEU A 1 105 ? -6.641 -2.757 3.450 1.00 98.50 105 LEU A CA 1
ATOM 829 C C . LEU A 1 105 ? -5.690 -3.431 2.463 1.00 98.50 105 LEU A C 1
ATOM 831 O O . LEU A 1 105 ? -5.168 -4.513 2.729 1.00 98.50 105 LEU A O 1
ATOM 835 N N . LEU A 1 106 ? -5.499 -2.795 1.309 1.00 98.25 106 LEU A N 1
ATOM 836 C CA . LEU A 1 106 ? -4.654 -3.276 0.225 1.00 98.25 106 LEU A CA 1
ATOM 837 C C . LEU A 1 106 ? -3.267 -2.639 0.327 1.00 98.25 106 LEU A C 1
ATOM 839 O O . LEU A 1 106 ? -3.110 -1.433 0.148 1.00 98.25 106 LEU A O 1
ATOM 843 N N . SER A 1 107 ? -2.241 -3.455 0.557 1.00 97.75 107 SER A N 1
ATOM 844 C CA . SER A 1 107 ? -0.848 -3.011 0.566 1.00 97.75 107 SER A CA 1
ATOM 845 C C . SER A 1 107 ? 0.044 -3.987 -0.209 1.00 97.75 107 SER A C 1
ATOM 847 O O . SER A 1 107 ? 0.561 -4.948 0.355 1.00 97.75 107 SER A O 1
ATOM 849 N N . PRO A 1 108 ? 0.200 -3.780 -1.525 1.00 97.25 108 PRO A N 1
ATOM 850 C CA . PRO A 1 108 ? 0.873 -4.724 -2.406 1.00 97.25 108 PRO A CA 1
ATOM 851 C C . PRO A 1 108 ? 2.385 -4.759 -2.179 1.00 97.25 108 PRO A C 1
ATOM 853 O O . PRO A 1 108 ? 3.035 -3.726 -2.004 1.00 97.25 108 PRO A O 1
ATOM 856 N N . MET A 1 109 ? 2.951 -5.961 -2.259 1.00 97.62 109 MET A N 1
ATOM 857 C CA . MET A 1 109 ? 4.391 -6.198 -2.284 1.00 97.62 109 MET A CA 1
ATOM 858 C C . MET A 1 109 ? 4.888 -6.067 -3.727 1.00 97.62 109 MET A C 1
ATOM 860 O O . MET A 1 109 ? 4.816 -7.008 -4.518 1.00 97.62 109 MET A O 1
ATOM 864 N N . ILE A 1 110 ? 5.357 -4.874 -4.094 1.00 97.50 110 ILE A N 1
ATOM 865 C CA . ILE A 1 110 ? 5.790 -4.572 -5.465 1.00 97.50 110 ILE A CA 1
ATOM 866 C C . ILE A 1 110 ? 7.256 -4.970 -5.644 1.00 97.50 110 ILE A C 1
ATOM 868 O O . ILE A 1 110 ? 8.159 -4.290 -5.154 1.00 97.50 110 ILE A O 1
ATOM 872 N N . TYR A 1 111 ? 7.492 -6.061 -6.365 1.00 97.19 111 TYR A N 1
ATOM 873 C CA . TYR A 1 111 ? 8.809 -6.656 -6.573 1.00 97.19 111 TYR A CA 1
ATOM 874 C C . TYR A 1 111 ? 9.670 -5.916 -7.592 1.00 97.19 111 TYR A C 1
ATOM 876 O O . TYR A 1 111 ? 10.835 -5.630 -7.324 1.00 97.19 111 TYR A O 1
ATOM 884 N N . SER A 1 112 ? 9.091 -5.564 -8.735 1.00 95.94 112 SER A N 1
ATOM 885 C CA . SER A 1 112 ? 9.769 -4.843 -9.812 1.00 95.94 112 SER A CA 1
ATOM 886 C C . SER A 1 112 ? 8.895 -3.708 -10.326 1.00 95.94 112 SER A C 1
ATOM 888 O O . SER A 1 112 ? 7.664 -3.770 -10.244 1.00 95.94 112 SER A O 1
ATOM 890 N N . LEU A 1 113 ? 9.533 -2.667 -10.853 1.00 94.62 113 LEU A N 1
ATOM 891 C CA . LEU A 1 113 ? 8.872 -1.489 -11.412 1.00 94.62 113 LEU A CA 1
ATOM 892 C C . LEU A 1 113 ? 9.346 -1.229 -12.842 1.00 94.62 113 LEU A C 1
ATOM 894 O O . LEU A 1 113 ? 10.508 -1.500 -13.151 1.00 94.62 113 LEU A O 1
ATOM 898 N N . PRO A 1 114 ? 8.499 -0.654 -13.714 1.00 91.44 114 PRO A N 1
ATOM 899 C CA . PRO A 1 114 ? 8.972 -0.110 -14.978 1.00 91.44 114 PRO A CA 1
ATOM 900 C C . PRO A 1 114 ? 9.958 1.037 -14.712 1.00 91.44 114 PRO A C 1
ATOM 902 O O . PRO A 1 114 ? 9.759 1.849 -13.811 1.00 91.44 114 PRO A O 1
ATOM 905 N N . SER A 1 115 ? 11.029 1.109 -15.501 1.00 89.44 115 SER A N 1
ATOM 906 C CA . SER A 1 115 ? 12.055 2.145 -15.374 1.00 89.44 115 SER A CA 1
ATOM 907 C C . SER A 1 115 ? 12.616 2.517 -16.739 1.00 89.44 115 SER A C 1
ATOM 909 O O . SER A 1 115 ? 12.735 1.670 -17.625 1.00 89.44 115 SER A O 1
ATOM 911 N N . PHE A 1 116 ? 13.014 3.781 -16.882 1.00 91.00 116 PHE A N 1
ATOM 912 C CA . PHE A 1 116 ? 13.703 4.299 -18.065 1.00 91.00 116 PHE A CA 1
ATOM 913 C C . PHE A 1 116 ? 15.099 3.684 -18.261 1.00 91.00 116 PHE A C 1
ATOM 915 O O . PHE A 1 116 ? 15.663 3.780 -19.343 1.00 91.00 116 PHE A O 1
ATOM 922 N N . LEU A 1 117 ? 15.653 3.034 -17.232 1.00 90.94 117 LEU A N 1
ATOM 923 C CA . LEU A 1 117 ? 16.932 2.323 -17.306 1.00 90.94 117 LEU A CA 1
ATOM 924 C C . LEU A 1 117 ? 16.809 0.918 -17.915 1.00 90.94 117 LEU A C 1
ATOM 926 O O . LEU A 1 117 ? 17.817 0.229 -18.066 1.00 90.94 117 LEU A O 1
ATOM 930 N N . ARG A 1 118 ? 15.596 0.452 -18.239 1.00 86.81 118 ARG A N 1
ATOM 931 C CA . ARG A 1 118 ? 15.390 -0.882 -18.815 1.00 86.81 118 ARG A CA 1
ATOM 932 C C . ARG A 1 118 ? 16.190 -1.032 -20.114 1.00 86.81 118 ARG A C 1
ATOM 934 O O . ARG A 1 118 ? 16.097 -0.189 -20.997 1.00 86.81 118 ARG A O 1
ATOM 941 N N . GLY A 1 119 ? 16.969 -2.110 -20.217 1.00 89.62 119 GLY A N 1
ATOM 942 C CA . GLY A 1 119 ? 17.914 -2.338 -21.320 1.00 89.62 119 GLY A CA 1
ATOM 943 C C . GLY A 1 119 ? 19.327 -1.793 -21.069 1.00 89.62 119 GLY A C 1
ATOM 944 O O . GLY A 1 119 ? 20.252 -2.185 -21.772 1.00 89.62 119 GLY A O 1
ATOM 945 N N . HIS A 1 120 ? 19.514 -0.956 -20.042 1.00 95.62 120 HIS A N 1
ATOM 946 C CA . HIS A 1 120 ? 20.823 -0.468 -19.580 1.00 95.62 120 HIS A CA 1
ATOM 947 C C . HIS A 1 120 ? 21.275 -1.108 -18.260 1.00 95.62 120 HIS A C 1
ATOM 949 O O . HIS A 1 120 ? 22.444 -1.018 -17.892 1.00 95.62 120 HIS A O 1
ATOM 955 N N . VAL A 1 121 ? 20.355 -1.753 -17.544 1.00 95.00 121 VAL A N 1
ATOM 956 C CA . VAL A 1 121 ? 20.609 -2.522 -16.320 1.00 95.00 121 VAL A CA 1
ATOM 957 C C . VAL A 1 121 ? 20.083 -3.945 -16.486 1.00 95.00 121 VAL A C 1
ATOM 959 O O . VAL A 1 121 ? 19.244 -4.193 -17.353 1.00 95.00 121 VAL A O 1
ATOM 962 N N . LEU A 1 122 ? 20.556 -4.867 -15.642 1.00 92.50 122 LEU A N 1
ATOM 963 C CA . LEU A 1 122 ? 20.083 -6.256 -15.653 1.00 92.50 122 LEU A CA 1
ATOM 964 C C . LEU A 1 122 ? 18.588 -6.352 -15.324 1.00 92.50 122 LEU A C 1
ATOM 966 O O . LEU A 1 122 ? 17.868 -7.079 -16.000 1.00 92.50 122 LEU A O 1
ATOM 970 N N . ASP A 1 123 ? 18.129 -5.617 -14.307 1.00 91.31 123 ASP A N 1
ATOM 971 C CA . ASP A 1 123 ? 16.721 -5.569 -13.910 1.00 91.31 123 ASP A CA 1
ATOM 972 C C . ASP A 1 123 ? 16.422 -4.325 -13.050 1.00 91.31 123 ASP A C 1
ATOM 974 O O . ASP A 1 123 ? 17.330 -3.632 -12.582 1.00 91.31 123 ASP A O 1
ATOM 978 N N . THR A 1 124 ? 15.141 -4.033 -12.840 1.00 93.25 124 THR A N 1
ATOM 979 C CA . THR A 1 124 ? 14.614 -2.839 -12.166 1.00 93.25 124 THR A CA 1
ATOM 980 C C . THR A 1 124 ? 13.796 -3.241 -10.940 1.00 93.25 124 THR A C 1
ATOM 982 O O . THR A 1 124 ? 12.579 -3.041 -10.846 1.00 93.25 124 THR A O 1
ATOM 985 N N . LEU A 1 125 ? 14.503 -3.847 -9.986 1.00 95.31 125 LEU A N 1
ATOM 986 C CA . LEU A 1 125 ? 13.943 -4.392 -8.753 1.00 95.31 125 LEU A CA 1
ATOM 987 C C . LEU A 1 125 ? 13.737 -3.321 -7.677 1.00 95.31 125 LEU A C 1
ATOM 989 O O . LEU A 1 125 ? 14.535 -2.398 -7.506 1.00 95.31 125 LEU A O 1
ATOM 993 N N . THR A 1 126 ? 12.670 -3.482 -6.900 1.00 95.31 126 THR A N 1
ATOM 994 C CA . THR A 1 126 ? 12.392 -2.671 -5.714 1.00 95.31 126 THR A CA 1
ATOM 995 C C . THR A 1 126 ? 13.353 -3.034 -4.576 1.00 95.31 126 THR A C 1
ATOM 997 O O . THR A 1 126 ? 13.671 -4.204 -4.363 1.00 95.31 126 THR A O 1
ATOM 1000 N N . CYS A 1 127 ? 13.759 -2.046 -3.769 1.00 94.25 127 CYS A N 1
ATOM 1001 C CA . CYS A 1 127 ? 14.476 -2.295 -2.514 1.00 94.25 127 CYS A CA 1
ATOM 1002 C C . CYS A 1 127 ? 13.719 -3.319 -1.651 1.00 94.25 127 CYS A C 1
ATOM 1004 O O . CYS A 1 127 ? 12.533 -3.151 -1.367 1.00 94.25 127 CYS A O 1
ATOM 1006 N N . THR A 1 128 ? 14.408 -4.350 -1.165 1.00 92.69 128 THR A N 1
ATOM 1007 C CA . THR A 1 128 ? 13.791 -5.451 -0.405 1.00 92.69 128 THR A CA 1
ATOM 1008 C C . THR A 1 128 ? 13.026 -4.978 0.832 1.00 92.69 128 THR A C 1
ATOM 1010 O O . THR A 1 128 ? 11.989 -5.549 1.159 1.00 92.69 128 THR A O 1
ATOM 1013 N N . ARG A 1 129 ? 13.464 -3.886 1.477 1.00 93.56 129 ARG A N 1
ATOM 1014 C CA . ARG A 1 129 ? 12.745 -3.257 2.601 1.00 93.56 129 ARG A CA 1
ATOM 1015 C C . ARG A 1 129 ? 11.403 -2.644 2.194 1.00 93.56 129 ARG A C 1
ATOM 1017 O O . ARG A 1 129 ? 10.481 -2.657 2.998 1.00 93.56 129 ARG A O 1
ATOM 1024 N N . VAL A 1 130 ? 11.299 -2.109 0.978 1.00 94.94 130 VAL A N 1
ATOM 1025 C CA . VAL A 1 130 ? 10.062 -1.525 0.437 1.00 94.94 130 VAL A CA 1
ATOM 1026 C C . VAL A 1 130 ? 9.120 -2.631 -0.028 1.00 94.94 130 VAL A C 1
ATOM 1028 O O . VAL A 1 130 ? 7.948 -2.613 0.329 1.00 94.94 130 VAL A O 1
ATOM 1031 N N . MET A 1 131 ? 9.640 -3.621 -0.762 1.00 95.88 131 MET A N 1
ATOM 1032 C CA . MET A 1 131 ? 8.853 -4.756 -1.255 1.00 95.88 131 MET A CA 1
ATOM 1033 C C . MET A 1 131 ? 8.255 -5.577 -0.107 1.00 95.88 131 MET A C 1
ATOM 1035 O O . MET A 1 131 ? 7.066 -5.864 -0.139 1.00 95.88 131 MET A O 1
ATOM 1039 N N . ALA A 1 132 ? 9.047 -5.892 0.925 1.00 94.62 132 ALA A N 1
ATOM 1040 C CA . ALA A 1 132 ? 8.594 -6.645 2.098 1.00 94.62 132 ALA A CA 1
ATOM 1041 C C . ALA A 1 132 ? 7.984 -5.759 3.203 1.00 94.62 132 ALA A C 1
ATOM 1043 O O . ALA A 1 132 ? 7.529 -6.268 4.229 1.00 94.62 132 ALA A O 1
ATOM 1044 N N . GLY A 1 133 ? 7.978 -4.434 3.010 1.00 94.81 133 GLY A N 1
ATOM 1045 C CA . GLY A 1 133 ? 7.395 -3.463 3.935 1.00 94.81 133 GLY A CA 1
ATOM 1046 C C . GLY A 1 133 ? 5.964 -3.810 4.361 1.00 94.81 133 GLY A C 1
ATOM 1047 O O . GLY A 1 133 ? 5.700 -3.778 5.562 1.00 94.81 133 GLY A O 1
ATOM 1048 N N . PRO A 1 134 ? 5.065 -4.215 3.440 1.00 95.88 134 PRO A N 1
ATOM 1049 C CA . PRO A 1 134 ? 3.708 -4.611 3.793 1.00 95.88 134 PRO A CA 1
ATOM 10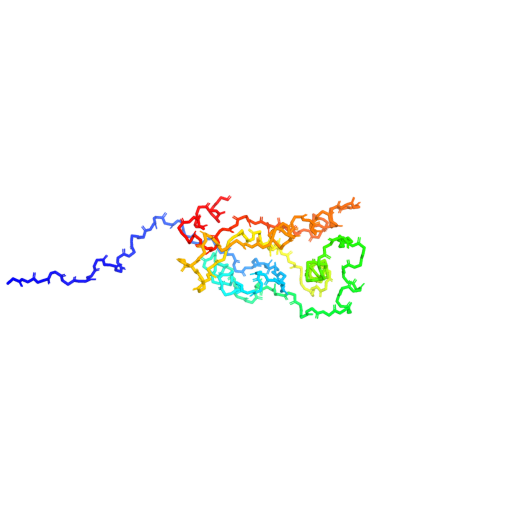50 C C . PRO A 1 134 ? 3.631 -5.708 4.866 1.00 95.88 134 PRO A C 1
ATOM 1052 O O . PRO A 1 134 ? 3.030 -5.490 5.916 1.00 95.88 134 PRO A O 1
ATOM 1055 N N . GLU A 1 135 ? 4.309 -6.844 4.671 1.00 95.12 135 GLU A N 1
ATOM 1056 C CA . GLU A 1 135 ? 4.279 -7.957 5.635 1.00 95.12 135 GLU A CA 1
ATOM 1057 C C . GLU A 1 135 ? 4.985 -7.618 6.950 1.00 95.12 135 GLU A C 1
ATOM 1059 O O . GLU A 1 135 ? 4.516 -7.987 8.027 1.00 95.12 135 GLU A O 1
ATOM 1064 N N . ASN A 1 136 ? 6.083 -6.864 6.885 1.00 93.31 136 ASN A N 1
ATOM 1065 C CA . ASN A 1 136 ? 6.793 -6.436 8.085 1.00 93.31 136 ASN A CA 1
ATOM 1066 C C . ASN A 1 136 ? 5.918 -5.531 8.971 1.00 93.31 136 ASN A C 1
ATOM 1068 O O . ASN A 1 136 ? 5.841 -5.710 10.184 1.00 93.31 136 ASN A O 1
ATOM 1072 N N . ILE A 1 137 ? 5.214 -4.572 8.368 1.00 94.75 137 ILE A N 1
ATOM 1073 C CA . ILE A 1 137 ? 4.348 -3.649 9.107 1.00 94.75 137 ILE A CA 1
ATOM 1074 C C . ILE A 1 137 ? 3.086 -4.361 9.588 1.00 94.75 137 ILE A C 1
ATOM 1076 O O . ILE A 1 137 ? 2.690 -4.171 10.736 1.00 94.75 137 ILE A O 1
ATOM 1080 N N . LYS A 1 138 ? 2.502 -5.246 8.773 1.00 95.44 138 LYS A N 1
ATOM 1081 C CA . LYS A 1 138 ? 1.410 -6.141 9.184 1.00 95.44 138 LYS A CA 1
ATOM 1082 C C . LYS A 1 138 ? 1.760 -6.910 10.459 1.00 95.44 138 LYS A C 1
ATOM 1084 O O . LYS A 1 138 ? 0.933 -6.951 11.363 1.00 95.44 138 LYS A O 1
ATOM 1089 N N . ALA A 1 139 ? 2.978 -7.443 10.584 1.00 94.62 139 ALA A N 1
ATOM 1090 C CA . ALA A 1 139 ? 3.408 -8.137 11.800 1.00 94.62 13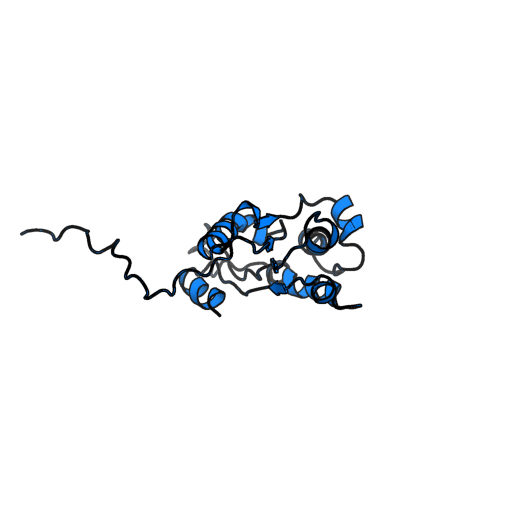9 ALA A CA 1
ATOM 1091 C C . ALA A 1 139 ? 3.313 -7.246 13.055 1.00 94.62 139 ALA A C 1
ATOM 1093 O O . ALA A 1 139 ? 2.874 -7.710 14.105 1.00 94.62 139 ALA A O 1
ATOM 1094 N N . GLY A 1 140 ? 3.619 -5.949 12.946 1.00 93.94 140 GLY A N 1
ATOM 1095 C CA . GLY A 1 140 ? 3.440 -4.986 14.040 1.00 93.94 140 GLY A CA 1
ATOM 1096 C C . GLY A 1 140 ? 1.977 -4.790 14.465 1.00 93.94 140 GLY A C 1
ATOM 1097 O O . GLY A 1 140 ? 1.706 -4.543 15.639 1.00 93.94 140 GLY A O 1
ATOM 1098 N N . PHE A 1 141 ? 1.029 -4.944 13.538 1.00 95.38 141 PHE A N 1
ATOM 1099 C CA . PHE A 1 141 ? -0.415 -4.909 13.810 1.00 95.38 141 PHE A CA 1
ATOM 1100 C C . PHE A 1 141 ? -0.995 -6.252 14.264 1.00 95.38 141 PHE A C 1
ATOM 1102 O O . PHE A 1 141 ? -2.144 -6.264 14.686 1.00 95.38 141 PHE A O 1
ATOM 1109 N N . LEU A 1 142 ? -0.224 -7.341 14.191 1.00 95.75 142 LEU A N 1
ATOM 1110 C CA . LEU A 1 142 ? -0.610 -8.680 14.653 1.00 95.75 142 LEU A CA 1
ATOM 1111 C C . LEU A 1 142 ? 0.074 -9.090 15.965 1.00 95.75 142 LEU A C 1
ATOM 1113 O O . LEU A 1 142 ? -0.382 -10.020 16.620 1.00 95.75 142 LEU A O 1
ATOM 1117 N N . LYS A 1 143 ? 1.169 -8.415 16.345 1.00 92.25 143 LYS A N 1
ATOM 1118 C CA . LYS A 1 143 ? 2.049 -8.805 17.457 1.00 92.25 143 LYS A CA 1
ATOM 1119 C C . LYS A 1 143 ? 1.307 -9.021 18.780 1.00 92.25 143 LYS A C 1
ATOM 1121 O O . LYS A 1 143 ? 1.506 -10.044 19.421 1.00 92.25 143 LYS A O 1
ATOM 1126 N N . GLU A 1 144 ? 0.510 -8.038 19.192 1.00 90.44 144 GLU A N 1
ATOM 1127 C CA . GLU A 1 144 ? -0.204 -8.075 20.480 1.00 90.44 144 GLU A CA 1
ATOM 1128 C C . GLU A 1 144 ? -1.636 -8.610 20.326 1.00 90.44 144 GLU A C 1
ATOM 1130 O O . GLU A 1 144 ? -2.182 -9.217 21.241 1.00 90.44 144 GLU A O 1
ATOM 1135 N N . ARG A 1 145 ? -2.260 -8.355 19.173 1.00 92.94 145 ARG A N 1
ATOM 1136 C CA . ARG A 1 145 ? -3.633 -8.749 18.832 1.00 92.94 145 ARG A CA 1
ATOM 1137 C C . ARG A 1 145 ? -3.838 -8.662 17.328 1.00 92.94 145 ARG A C 1
ATOM 1139 O O . ARG A 1 145 ? -3.138 -7.887 16.682 1.00 92.94 145 ARG A O 1
ATOM 1146 N N . ASP A 1 146 ? -4.814 -9.383 16.783 1.00 96.12 146 ASP A N 1
ATOM 1147 C CA . ASP A 1 146 ? -5.176 -9.257 15.368 1.00 96.12 146 ASP A CA 1
ATOM 1148 C C . ASP A 1 146 ? -6.068 -8.028 15.145 1.00 96.12 146 ASP A C 1
ATOM 1150 O O . ASP A 1 146 ? -7.298 -8.100 15.106 1.00 96.12 146 ASP A O 1
ATOM 1154 N N . VAL A 1 147 ? -5.423 -6.868 14.997 1.00 96.12 147 VAL A N 1
ATOM 1155 C CA . VAL A 1 147 ? -6.112 -5.589 14.789 1.00 96.12 147 VAL A CA 1
ATOM 1156 C C . VAL A 1 147 ? -6.987 -5.606 13.530 1.00 96.12 147 VAL A C 1
ATOM 1158 O O . VAL A 1 147 ? -8.016 -4.929 13.493 1.00 96.12 147 VAL A O 1
ATOM 1161 N N . PHE A 1 148 ? -6.602 -6.348 12.491 1.00 97.12 148 PHE A N 1
ATOM 1162 C CA . PHE A 1 148 ? -7.361 -6.385 11.243 1.00 97.12 148 PHE A CA 1
ATOM 1163 C C . PHE A 1 148 ? -8.677 -7.137 11.438 1.00 97.12 148 PHE A C 1
ATOM 1165 O O . PHE A 1 148 ? -9.739 -6.594 11.123 1.00 97.12 148 PHE A O 1
ATOM 1172 N N . ALA A 1 149 ? -8.621 -8.329 12.040 1.00 96.81 149 ALA A N 1
ATOM 1173 C CA . ALA A 1 149 ? -9.807 -9.124 12.346 1.00 96.81 149 ALA A CA 1
ATOM 1174 C C . ALA A 1 149 ? -10.755 -8.402 13.318 1.00 96.81 149 ALA A C 1
ATOM 1176 O O . ALA A 1 149 ? -11.958 -8.351 13.067 1.00 96.81 149 ALA A O 1
ATOM 1177 N N . GLU A 1 150 ? -10.225 -7.764 14.369 1.00 96.94 150 GLU A N 1
ATOM 1178 C CA . GLU A 1 150 ? -11.015 -6.976 15.334 1.00 96.94 150 GLU A CA 1
ATOM 1179 C C . GLU A 1 150 ? -11.809 -5.838 14.677 1.00 96.94 150 GLU A C 1
ATOM 1181 O O . GLU A 1 150 ? -12.903 -5.485 15.123 1.00 96.94 150 GLU A O 1
ATOM 1186 N N . ASN A 1 151 ? -11.272 -5.258 13.601 1.00 96.62 151 ASN A N 1
ATOM 1187 C CA . ASN A 1 151 ? -11.920 -4.175 12.867 1.00 96.62 151 ASN A CA 1
ATOM 1188 C C . ASN A 1 151 ? -12.761 -4.661 11.678 1.00 96.62 151 ASN A C 1
ATOM 1190 O O . ASN A 1 151 ? -13.389 -3.832 11.019 1.00 96.62 151 ASN A O 1
ATOM 1194 N N . GLY A 1 152 ? -12.814 -5.974 11.425 1.00 97.06 152 GLY A N 1
ATOM 1195 C CA . GLY A 1 152 ? -13.495 -6.555 10.266 1.00 97.06 152 GLY A CA 1
ATOM 1196 C C . GLY A 1 152 ? -12.816 -6.224 8.933 1.00 97.06 152 GLY A C 1
ATOM 1197 O O . GLY A 1 152 ? -13.464 -6.268 7.893 1.00 97.06 152 GLY A O 1
ATOM 1198 N N . ILE A 1 153 ? -11.528 -5.874 8.960 1.00 98.12 153 ILE A N 1
ATOM 1199 C CA . ILE A 1 153 ? -10.754 -5.481 7.782 1.00 98.12 153 ILE A CA 1
ATOM 1200 C C . ILE A 1 153 ? -10.012 -6.701 7.252 1.00 98.12 153 ILE A C 1
ATOM 1202 O O . ILE A 1 153 ? -9.215 -7.322 7.954 1.00 98.12 153 ILE A O 1
ATOM 1206 N N . ARG A 1 154 ? -10.186 -7.004 5.966 1.00 98.00 154 ARG A N 1
ATOM 1207 C CA . ARG A 1 154 ? -9.336 -7.974 5.277 1.00 98.00 154 ARG A CA 1
ATOM 1208 C C . ARG A 1 154 ? -8.043 -7.299 4.826 1.00 98.00 154 ARG A C 1
ATOM 1210 O O . ARG A 1 154 ? -8.043 -6.493 3.898 1.00 98.00 154 ARG A O 1
ATOM 1217 N N . TYR A 1 155 ? -6.929 -7.657 5.452 1.00 98.00 155 TYR A N 1
ATOM 1218 C CA . TYR A 1 155 ? -5.609 -7.248 4.979 1.00 98.00 155 TYR A CA 1
ATOM 1219 C C . TYR A 1 155 ? -5.204 -8.057 3.737 1.00 9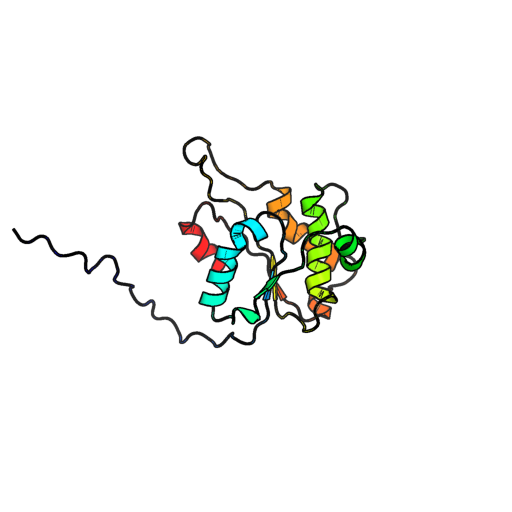8.00 155 TYR A C 1
ATOM 1221 O O . TYR A 1 155 ? -5.256 -9.289 3.754 1.00 98.00 155 TYR A O 1
ATOM 1229 N N . VAL A 1 156 ? -4.810 -7.379 2.658 1.00 97.19 156 VAL A N 1
ATOM 1230 C CA . VAL A 1 156 ? -4.428 -8.006 1.383 1.00 97.19 156 VAL A CA 1
ATOM 1231 C C . VAL A 1 156 ? -3.112 -7.406 0.888 1.00 97.19 156 VAL A C 1
ATOM 1233 O O . VAL A 1 156 ? -3.006 -6.201 0.667 1.00 97.19 156 VAL A O 1
ATOM 1236 N N . SER A 1 157 ? -2.118 -8.259 0.671 1.00 97.06 157 SER A N 1
ATOM 1237 C CA . SER A 1 157 ? -0.753 -7.883 0.286 1.00 97.06 157 SER A CA 1
ATOM 1238 C C . SER A 1 157 ? -0.257 -8.718 -0.900 1.00 97.06 157 SER A C 1
ATOM 1240 O O . SER A 1 157 ? 0.648 -9.540 -0.758 1.00 97.06 157 SER A O 1
ATOM 1242 N N . PRO A 1 158 ? -0.849 -8.565 -2.099 1.00 96.12 158 PRO A N 1
ATOM 1243 C CA . PRO A 1 158 ? -0.462 -9.392 -3.234 1.00 96.12 158 PRO A CA 1
ATOM 1244 C C . PRO A 1 158 ? 0.986 -9.099 -3.637 1.00 96.12 158 PRO A C 1
ATOM 1246 O O . PRO A 1 158 ? 1.433 -7.949 -3.602 1.00 96.12 158 PRO A O 1
ATOM 1249 N N . PHE A 1 159 ? 1.708 -10.136 -4.053 1.00 96.19 159 PHE A N 1
ATOM 1250 C CA . PHE A 1 159 ? 3.032 -9.994 -4.648 1.00 96.19 159 PHE A CA 1
ATOM 1251 C C . PHE A 1 159 ? 2.896 -9.691 -6.139 1.00 96.19 159 PHE A C 1
ATOM 1253 O O . PHE A 1 159 ? 2.319 -10.490 -6.877 1.00 96.19 159 PHE A O 1
ATOM 1260 N N . VAL A 1 160 ? 3.432 -8.556 -6.592 1.00 96.75 160 VAL A N 1
ATOM 1261 C CA . VAL A 1 160 ? 3.306 -8.122 -7.991 1.00 96.75 160 VAL A CA 1
ATOM 1262 C C . VAL A 1 160 ? 4.629 -7.688 -8.605 1.00 96.75 160 VAL A C 1
ATOM 1264 O O . VAL A 1 160 ? 5.420 -6.972 -7.994 1.00 96.75 160 VAL A O 1
ATOM 1267 N N . SER A 1 161 ? 4.835 -8.067 -9.862 1.00 96.31 161 SER A N 1
ATOM 1268 C CA . SER A 1 161 ? 5.994 -7.689 -10.672 1.00 96.31 161 SER A CA 1
ATOM 1269 C C . SER A 1 161 ? 5.570 -6.676 -11.733 1.00 96.31 161 SER A C 1
ATOM 1271 O O . SER A 1 161 ? 5.387 -7.026 -12.894 1.00 96.31 161 SER A O 1
ATOM 1273 N N . LEU A 1 162 ? 5.378 -5.408 -11.356 1.00 95.38 162 LEU A N 1
ATOM 1274 C CA . LEU A 1 162 ? 4.899 -4.375 -12.290 1.00 95.38 162 LEU A CA 1
ATOM 1275 C C . LEU A 1 162 ? 5.917 -4.034 -13.393 1.00 95.38 162 LEU A C 1
ATOM 1277 O O . LEU A 1 162 ? 5.536 -3.491 -14.428 1.00 95.38 162 LEU A O 1
ATOM 1281 N N . GLY A 1 163 ? 7.195 -4.381 -13.209 1.00 93.69 163 GLY A N 1
ATOM 1282 C CA . GLY A 1 163 ? 8.207 -4.343 -14.268 1.00 93.69 163 GLY A CA 1
ATOM 1283 C C . GLY A 1 163 ? 8.012 -5.416 -15.350 1.00 93.69 163 GLY A C 1
ATOM 1284 O O . GLY A 1 163 ? 8.597 -5.309 -16.426 1.00 93.69 163 GLY A O 1
ATOM 1285 N N . GLU A 1 164 ? 7.160 -6.414 -15.109 1.00 93.12 164 GLU A N 1
ATOM 1286 C CA . GLU A 1 164 ? 6.871 -7.544 -16.003 1.00 93.12 164 GLU A CA 1
ATOM 1287 C C . GLU A 1 164 ? 5.346 -7.675 -16.201 1.00 93.12 164 GLU A C 1
ATOM 1289 O O . GLU A 1 164 ? 4.709 -8.563 -15.618 1.00 93.12 164 GLU A O 1
ATOM 1294 N N . PRO A 1 165 ? 4.716 -6.767 -16.977 1.00 91.44 165 PRO A N 1
ATOM 1295 C CA . PRO A 1 165 ? 3.257 -6.657 -17.073 1.00 91.44 165 PRO A CA 1
ATOM 1296 C C . PRO A 1 165 ? 2.544 -7.953 -17.476 1.00 91.44 165 PRO A C 1
ATOM 1298 O O . PRO A 1 165 ? 1.399 -8.171 -17.097 1.00 91.44 165 PRO A O 1
ATOM 1301 N N . GLU A 1 166 ? 3.210 -8.840 -18.210 1.00 92.88 166 GLU A N 1
ATOM 1302 C CA . GLU A 1 166 ? 2.708 -10.151 -18.617 1.00 92.88 166 GLU A CA 1
ATOM 1303 C C . GLU A 1 166 ? 2.488 -11.127 -17.447 1.00 92.88 166 GLU A C 1
ATOM 1305 O O . GLU A 1 166 ? 1.665 -12.042 -17.552 1.00 92.88 166 GLU A O 1
ATOM 1310 N N . LYS A 1 167 ? 3.185 -10.936 -16.318 1.00 93.69 167 LYS A N 1
ATOM 1311 C CA . LYS A 1 167 ? 3.028 -11.759 -15.107 1.00 93.69 167 LYS A CA 1
ATOM 1312 C C . LYS A 1 167 ? 1.894 -11.264 -14.210 1.00 93.69 167 LYS A C 1
ATOM 1314 O O . LYS A 1 167 ? 1.241 -12.075 -13.550 1.00 93.69 167 LYS A O 1
ATOM 1319 N N . VAL A 1 168 ? 1.630 -9.958 -14.220 1.00 95.00 168 VAL A N 1
ATOM 1320 C CA . VAL A 1 168 ? 0.693 -9.283 -13.307 1.00 95.00 168 VAL A CA 1
ATOM 1321 C C . VAL A 1 168 ? -0.729 -9.868 -13.345 1.00 95.00 168 VAL A C 1
ATOM 1323 O O . VAL A 1 168 ? -1.273 -10.119 -12.269 1.00 95.00 168 VAL A O 1
ATOM 1326 N N . PRO A 1 169 ? -1.341 -10.180 -14.510 1.00 93.12 169 PRO A N 1
ATOM 1327 C CA . PRO A 1 169 ? -2.671 -10.786 -14.542 1.00 93.12 169 PRO A CA 1
ATOM 1328 C C . PRO A 1 169 ? -2.748 -12.106 -13.778 1.00 93.12 169 PRO A C 1
ATOM 1330 O O . PRO A 1 169 ? -3.730 -12.350 -13.092 1.00 93.12 169 PRO A O 1
ATOM 1333 N N . LYS A 1 170 ? -1.707 -12.946 -13.853 1.00 92.62 170 LYS A N 1
ATOM 1334 C CA . LYS A 1 170 ? -1.669 -14.218 -13.117 1.00 92.62 170 LYS A CA 1
ATOM 1335 C C . LYS A 1 170 ? -1.495 -13.992 -11.615 1.00 92.62 170 LYS A C 1
ATOM 1337 O O . LYS A 1 170 ? -2.103 -14.706 -10.831 1.00 92.62 170 LYS A O 1
ATOM 1342 N N . GLN A 1 171 ? -0.693 -12.999 -11.229 1.00 94.19 171 GLN A N 1
ATOM 1343 C CA . GLN A 1 171 ? -0.433 -12.645 -9.829 1.00 94.19 171 GLN A CA 1
ATOM 1344 C C . GLN A 1 171 ? -1.651 -12.032 -9.122 1.00 94.19 171 GLN A C 1
ATOM 1346 O O . GLN A 1 171 ? -1.803 -12.216 -7.922 1.00 94.19 171 GLN A O 1
ATOM 1351 N N . LEU A 1 172 ? -2.506 -11.310 -9.854 1.00 92.75 172 LEU A N 1
ATOM 1352 C CA . LEU A 1 172 ? -3.696 -10.642 -9.306 1.00 92.75 172 LEU A CA 1
ATOM 1353 C C . LEU A 1 172 ? -5.005 -11.423 -9.497 1.00 92.75 172 LEU A C 1
ATOM 1355 O O . LEU A 1 172 ? -6.045 -10.992 -9.002 1.00 92.75 172 LEU A O 1
ATOM 1359 N N . TYR A 1 173 ? -4.981 -12.523 -10.253 1.00 84.88 173 TYR A N 1
ATOM 1360 C CA . TYR A 1 173 ? -6.152 -13.378 -10.471 1.00 84.88 173 TYR A CA 1
ATOM 1361 C C . TYR A 1 173 ? -6.356 -14.419 -9.360 1.00 84.88 173 TYR A C 1
ATOM 1363 O O . TYR A 1 173 ? -7.492 -14.832 -9.125 1.00 84.88 173 TYR A O 1
ATOM 1371 N N . LEU A 1 174 ? -5.261 -14.857 -8.728 1.00 47.22 174 LEU A N 1
ATOM 1372 C CA . LEU A 1 174 ? -5.234 -15.837 -7.635 1.00 47.22 174 LEU A CA 1
ATOM 1373 C C . LEU A 1 174 ? -5.598 -15.188 -6.293 1.00 47.22 174 LEU A C 1
ATOM 1375 O O . LEU A 1 174 ? -6.282 -15.871 -5.499 1.00 47.22 174 LEU A O 1
#

pLDDT: mean 88.92, std 15.3, range [34.28, 98.56]

Secondary structure (DSSP, 8-state):
-PPPPSTTTT--------PPP--TT--EEE---HHHHHTHHHHHHHHHHTT--GGGEEEPPPP-HHHIIIIITTTS-TTS-HHHHHHHHHHHHHHHS-SS--SEEE--EEEE---TTBTTBS--BPPHHHHSHHHHHHHHHHSSS-HHHHTT-EEE--EEETTSTTTHHHHHH-